Protein AF-A0A1Y2CVP3-F1 (afdb_monomer_lite)

pLDDT: mean 76.12, std 15.38, range [28.89, 95.25]

Foldseek 3Di:
DDDDPDPPPVPPPPDPDPVVPPDPDPVVVVVVVVVVVVVLVPPPPQQQDRDQDGDAQCRRQNAAPLQVCRVVLRVLLVVLLVQLCVPVPPPSVVSSVLSCVLNVVLSVVVRVVSVVSVVVPDDPDPVCVVVVVVVVVVVVVVCVVVVPPDCNPPDDSVVSVCVSPVPGDDD

Structure (mmCIF, N/CA/C/O backbone):
data_AF-A0A1Y2CVP3-F1
#
_entry.id   AF-A0A1Y2CVP3-F1
#
loop_
_atom_site.group_PDB
_atom_site.id
_atom_site.type_symbol
_atom_site.label_atom_id
_atom_site.label_alt_id
_atom_site.label_comp_id
_atom_site.label_asym_id
_atom_site.label_entity_id
_atom_site.label_seq_id
_atom_site.pdbx_PDB_ins_code
_atom_site.Cartn_x
_atom_site.Cartn_y
_atom_site.Cartn_z
_atom_site.occupancy
_atom_site.B_iso_or_equiv
_atom_site.auth_seq_id
_atom_site.auth_comp_id
_atom_site.auth_asym_id
_atom_site.auth_atom_id
_atom_site.pdbx_PDB_model_num
ATOM 1 N N . MET A 1 1 ? -21.073 -23.101 -12.656 1.00 32.59 1 MET A N 1
ATOM 2 C CA . MET A 1 1 ? -19.676 -23.197 -12.188 1.00 32.59 1 MET A CA 1
ATOM 3 C C . MET A 1 1 ? -18.828 -23.549 -13.401 1.00 32.59 1 MET A C 1
ATOM 5 O O . MET A 1 1 ? -18.802 -24.706 -13.790 1.00 32.59 1 MET A O 1
ATOM 9 N N . ALA A 1 2 ? -18.289 -22.549 -14.100 1.00 28.89 2 ALA A N 1
ATOM 10 C CA . ALA A 1 2 ? -17.490 -22.774 -15.304 1.00 28.89 2 ALA A CA 1
ATOM 11 C C . ALA A 1 2 ? -16.011 -22.723 -14.915 1.00 28.89 2 ALA A C 1
ATOM 13 O O . ALA A 1 2 ? -15.491 -21.662 -14.579 1.00 28.89 2 ALA A O 1
ATOM 14 N N . PHE A 1 3 ? -15.366 -23.885 -14.899 1.00 29.81 3 PHE A N 1
ATOM 15 C CA . PHE A 1 3 ? -13.917 -23.993 -14.806 1.00 29.81 3 PHE A CA 1
ATOM 16 C C . PHE A 1 3 ? -13.338 -23.718 -16.195 1.00 29.81 3 PHE A C 1
ATOM 18 O O . PHE A 1 3 ? -13.588 -24.478 -17.128 1.00 29.81 3 PHE A O 1
ATOM 25 N N . PHE A 1 4 ? -12.575 -22.637 -16.342 1.00 33.09 4 PHE A N 1
ATOM 26 C CA . PHE A 1 4 ? -11.713 -22.455 -17.505 1.00 33.09 4 PHE A CA 1
ATOM 27 C C . PHE A 1 4 ? -10.467 -23.317 -17.304 1.00 33.09 4 PHE A C 1
ATOM 29 O O . PHE A 1 4 ? -9.571 -22.967 -16.539 1.00 33.09 4 PHE A O 1
ATOM 36 N N . VAL A 1 5 ? -10.423 -24.465 -17.975 1.00 35.94 5 VAL A N 1
ATOM 37 C CA . VAL A 1 5 ? -9.174 -25.195 -18.192 1.00 35.94 5 VAL A CA 1
ATOM 38 C C . VAL A 1 5 ? -8.478 -24.490 -19.349 1.00 35.94 5 VAL A C 1
ATOM 40 O O . VAL A 1 5 ? -8.887 -24.628 -20.499 1.00 35.94 5 VAL A O 1
ATOM 43 N N . ALA A 1 6 ? -7.473 -23.672 -19.040 1.00 44.00 6 ALA A N 1
ATOM 44 C CA . ALA A 1 6 ? -6.562 -23.175 -20.058 1.00 44.00 6 ALA A CA 1
ATOM 45 C C . ALA A 1 6 ? -5.767 -24.374 -20.589 1.00 44.00 6 ALA A C 1
ATOM 47 O O . ALA A 1 6 ? -5.010 -25.002 -19.849 1.00 44.00 6 ALA A O 1
ATOM 48 N N . ASP A 1 7 ? -5.991 -24.714 -21.855 1.00 37.84 7 ASP A N 1
ATOM 49 C CA . ASP A 1 7 ? -5.206 -25.699 -22.588 1.00 37.84 7 ASP A CA 1
ATOM 50 C C . ASP A 1 7 ? -3.765 -25.173 -22.708 1.00 37.84 7 ASP A C 1
ATOM 52 O O . ASP A 1 7 ? -3.455 -24.307 -23.529 1.00 37.84 7 ASP A O 1
ATOM 56 N N . LEU A 1 8 ? -2.890 -25.622 -21.805 1.00 50.16 8 LEU A N 1
ATOM 57 C CA . LEU A 1 8 ? -1.468 -25.286 -21.792 1.00 50.16 8 LEU A CA 1
ATOM 58 C C . LEU A 1 8 ? -0.749 -26.121 -22.855 1.00 50.16 8 LEU A C 1
ATOM 60 O O . LEU A 1 8 ? 0.038 -27.011 -22.537 1.00 50.16 8 LEU A O 1
ATOM 64 N N . ASN A 1 9 ? -1.016 -25.836 -24.128 1.00 41.53 9 ASN A N 1
ATOM 65 C CA . ASN A 1 9 ? -0.217 -26.351 -25.230 1.00 41.53 9 ASN A CA 1
ATOM 66 C C . ASN A 1 9 ? 1.031 -25.459 -25.409 1.00 41.53 9 ASN A C 1
ATOM 68 O O . ASN A 1 9 ? 0.907 -24.330 -25.891 1.00 41.53 9 ASN A O 1
ATOM 72 N N . PRO A 1 10 ? 2.244 -25.929 -25.058 1.00 51.84 10 PRO A N 1
ATOM 73 C CA . PRO A 1 10 ? 3.459 -25.110 -25.066 1.00 51.84 10 PRO A CA 1
ATOM 74 C C . PRO A 1 10 ? 3.944 -24.721 -26.476 1.00 51.84 10 PRO A C 1
ATOM 76 O O . PRO A 1 10 ? 4.911 -23.971 -26.596 1.00 51.84 10 PRO A O 1
ATOM 79 N N . ALA A 1 11 ? 3.309 -25.227 -27.542 1.00 49.12 11 ALA A N 1
ATOM 80 C CA . ALA A 1 11 ? 3.697 -24.961 -28.928 1.00 49.12 11 ALA A CA 1
ATOM 81 C C . ALA A 1 11 ? 2.974 -23.766 -29.575 1.00 49.12 11 ALA A C 1
ATOM 83 O O . ALA A 1 11 ? 3.428 -23.280 -30.612 1.00 49.12 11 ALA A O 1
ATOM 84 N N . LYS A 1 12 ? 1.888 -23.253 -28.980 1.00 47.94 12 LYS A N 1
ATOM 85 C CA . LYS A 1 12 ? 1.326 -21.969 -29.409 1.00 47.94 12 LYS A CA 1
ATOM 86 C C . LYS A 1 12 ? 2.138 -20.845 -28.771 1.00 47.94 12 LYS A C 1
ATOM 88 O O . LYS A 1 12 ? 1.872 -20.423 -27.649 1.00 47.94 12 LYS A O 1
ATOM 93 N N . LEU A 1 13 ? 3.149 -20.361 -29.495 1.00 51.38 13 LEU A N 1
ATOM 94 C CA . LEU A 1 13 ? 3.608 -18.981 -29.325 1.00 51.38 13 LEU A CA 1
ATOM 95 C C . LEU A 1 13 ? 2.348 -18.115 -29.325 1.00 51.38 13 LEU A C 1
ATOM 97 O O . LEU A 1 13 ? 1.578 -18.256 -30.269 1.00 51.38 13 LEU A O 1
ATOM 101 N N . PHE A 1 14 ? 2.125 -17.326 -28.266 1.00 56.38 14 PHE A N 1
ATOM 102 C CA . PHE A 1 14 ? 0.997 -16.397 -28.140 1.00 56.38 14 PHE A CA 1
ATOM 103 C C . PHE A 1 14 ? 0.613 -15.874 -29.525 1.00 56.38 14 PHE A C 1
ATOM 105 O O . PHE A 1 14 ? 1.427 -15.188 -30.151 1.00 56.38 14 PHE A O 1
ATOM 112 N N . ASP A 1 15 ? -0.548 -16.312 -30.031 1.00 54.66 15 ASP A N 1
ATOM 113 C CA . ASP A 1 15 ? -1.033 -15.937 -31.355 1.00 54.66 15 ASP A CA 1
ATOM 114 C C . ASP A 1 15 ? -0.898 -14.404 -31.433 1.00 54.66 15 ASP A C 1
ATOM 116 O O . ASP A 1 15 ? -1.315 -13.697 -30.521 1.00 54.66 15 ASP A O 1
ATOM 120 N N . ALA A 1 16 ? -0.213 -13.875 -32.453 1.00 55.91 16 ALA A N 1
ATOM 121 C CA . ALA A 1 16 ? 0.158 -12.453 -32.537 1.00 55.91 16 ALA A CA 1
ATOM 122 C C . ALA A 1 16 ? -1.050 -11.496 -32.683 1.00 55.91 16 ALA A C 1
ATOM 124 O O . ALA A 1 16 ? -0.877 -10.316 -32.987 1.00 55.91 16 ALA A O 1
ATOM 125 N N . GLY A 1 17 ? -2.267 -12.016 -32.519 1.00 62.81 17 GLY A N 1
ATOM 126 C CA . GLY A 1 17 ? -3.498 -11.256 -32.430 1.00 62.81 17 GLY A CA 1
ATOM 127 C C . GLY A 1 17 ? -3.693 -10.680 -31.029 1.00 62.81 17 GLY A C 1
ATOM 128 O O . GLY A 1 17 ? -3.322 -11.267 -30.018 1.00 62.81 17 GLY A O 1
ATOM 129 N N . ASP A 1 18 ? -4.308 -9.504 -30.970 1.00 59.84 18 ASP A N 1
ATOM 130 C CA . ASP A 1 18 ? -4.765 -8.896 -29.718 1.00 59.84 18 ASP A CA 1
ATOM 131 C C . ASP A 1 18 ? -6.166 -9.410 -29.307 1.00 59.84 18 ASP A C 1
ATOM 133 O O . ASP A 1 18 ? -6.849 -8.777 -28.508 1.00 59.84 18 ASP A O 1
ATOM 137 N N . ASP A 1 19 ? -6.612 -10.552 -29.839 1.00 69.31 19 ASP A N 1
ATOM 138 C CA . ASP A 1 19 ? -7.935 -11.151 -29.596 1.00 69.31 19 ASP A CA 1
ATOM 139 C C . ASP A 1 19 ? -8.123 -11.649 -28.155 1.00 69.31 19 ASP A C 1
ATOM 141 O O . ASP A 1 19 ? -9.245 -11.712 -27.655 1.00 69.31 19 ASP A O 1
ATOM 145 N N . TRP A 1 20 ? -7.024 -11.930 -27.452 1.00 70.06 20 TRP A N 1
ATOM 146 C CA . TRP A 1 20 ? -7.031 -12.209 -26.015 1.00 70.06 20 TRP A CA 1
ATOM 147 C C . TRP A 1 20 ? -7.357 -10.974 -25.163 1.00 70.06 20 TRP A C 1
ATOM 149 O O . TRP A 1 20 ? -7.695 -11.120 -23.984 1.00 70.06 20 TRP A O 1
ATOM 159 N N . ARG A 1 21 ? -7.227 -9.753 -25.707 1.00 65.56 21 ARG A N 1
ATOM 160 C CA . ARG A 1 21 ? -7.487 -8.538 -24.937 1.00 65.56 21 ARG A CA 1
ATOM 161 C C . ARG A 1 21 ? -8.994 -8.318 -24.849 1.00 65.56 21 ARG A C 1
ATOM 163 O O . ARG A 1 21 ? -9.631 -8.083 -25.872 1.00 65.56 21 ARG A O 1
ATOM 170 N N . PRO A 1 22 ? -9.574 -8.267 -23.639 1.00 68.75 22 PRO A N 1
ATOM 171 C CA . PRO A 1 22 ? -10.992 -7.945 -23.485 1.00 68.75 22 PRO A CA 1
ATOM 172 C C . PRO A 1 22 ? -11.334 -6.523 -23.971 1.00 68.75 22 PRO A C 1
ATOM 174 O O . PRO A 1 22 ? -12.501 -6.227 -24.209 1.00 68.75 22 PRO A O 1
ATOM 177 N N . TYR A 1 23 ? -10.328 -5.653 -24.141 1.00 71.94 23 TYR A N 1
ATOM 178 C CA . TYR A 1 23 ? -10.474 -4.283 -24.628 1.00 71.94 23 TYR A CA 1
ATOM 179 C C . TYR A 1 23 ? -9.430 -3.965 -25.702 1.00 71.94 23 TYR A C 1
ATOM 181 O O . TYR A 1 23 ? -8.239 -4.222 -25.520 1.00 71.94 23 TYR A O 1
ATOM 189 N N . THR A 1 24 ? -9.871 -3.338 -26.793 1.00 73.06 24 THR A N 1
ATOM 190 C CA . THR A 1 24 ? -9.016 -2.959 -27.931 1.00 73.06 24 THR A CA 1
ATOM 191 C C . THR A 1 24 ? -8.101 -1.769 -27.635 1.00 73.06 24 THR A C 1
ATOM 193 O O . THR A 1 24 ? -7.034 -1.654 -28.226 1.00 73.06 24 THR A O 1
ATOM 196 N N . ASP A 1 25 ? -8.498 -0.886 -26.714 1.00 77.88 25 ASP A N 1
ATOM 197 C CA . ASP A 1 25 ? -7.754 0.320 -26.333 1.00 77.88 25 ASP A CA 1
ATOM 198 C C . ASP A 1 25 ? -7.625 0.399 -24.804 1.00 77.88 25 ASP A C 1
ATOM 200 O O . ASP A 1 25 ? -8.390 1.068 -24.105 1.00 77.88 25 ASP A O 1
ATOM 204 N N . LEU A 1 26 ? -6.659 -0.356 -24.275 1.00 75.19 26 LEU A N 1
ATOM 205 C CA . LEU A 1 26 ? -6.397 -0.448 -22.837 1.00 75.19 26 LEU A CA 1
ATOM 206 C C . LEU A 1 26 ? -6.127 0.920 -22.179 1.00 75.19 26 LEU A C 1
ATOM 208 O O . LEU A 1 26 ? -6.667 1.155 -21.095 1.00 75.19 26 LEU A O 1
ATOM 212 N N . PRO A 1 27 ? -5.319 1.825 -22.780 1.00 77.00 27 PRO A N 1
ATOM 213 C CA . PRO A 1 27 ? -5.101 3.163 -22.233 1.00 77.00 27 PRO A CA 1
ATOM 214 C C . PRO A 1 27 ? -6.395 3.957 -22.064 1.00 77.00 27 PRO A C 1
ATOM 216 O O . PRO A 1 27 ? -6.615 4.544 -21.004 1.00 77.00 27 PRO A O 1
ATOM 219 N N . LYS A 1 28 ? -7.274 3.940 -23.070 1.00 76.31 28 LYS A N 1
ATOM 220 C CA . LYS A 1 28 ? -8.553 4.653 -23.015 1.00 76.31 28 LYS A CA 1
ATOM 221 C C . LYS A 1 28 ? -9.477 4.107 -21.931 1.00 76.31 28 LYS A C 1
ATOM 223 O O . LYS A 1 28 ? -10.057 4.888 -21.181 1.00 76.31 28 LYS A O 1
ATOM 228 N N . GLU A 1 29 ? -9.616 2.788 -21.824 1.00 78.12 29 GLU A N 1
ATOM 229 C CA . GLU A 1 29 ? -10.479 2.190 -20.795 1.00 78.12 29 GLU A CA 1
ATOM 230 C C . GLU A 1 29 ? -9.914 2.401 -19.382 1.00 78.12 29 GLU A C 1
ATOM 232 O O . GLU A 1 29 ? -10.656 2.688 -18.445 1.00 78.12 29 GLU A O 1
ATOM 237 N N . SER A 1 30 ? -8.587 2.371 -19.240 1.00 74.88 30 SER A N 1
ATOM 238 C CA . SER A 1 30 ? -7.907 2.674 -17.977 1.00 74.88 30 SER A CA 1
ATOM 239 C C . SER A 1 30 ? -8.096 4.138 -17.561 1.00 74.88 30 SER A C 1
ATOM 241 O O . SER A 1 30 ? -8.283 4.418 -16.379 1.00 74.88 30 SER A O 1
ATOM 243 N N . ALA A 1 31 ? -8.113 5.073 -18.519 1.00 75.00 31 ALA A N 1
ATOM 244 C CA . ALA A 1 31 ? -8.406 6.482 -18.260 1.00 75.00 31 ALA A CA 1
ATOM 245 C C . ALA A 1 31 ? -9.847 6.693 -17.767 1.00 75.00 31 ALA A C 1
ATOM 247 O O . ALA A 1 31 ? -10.050 7.396 -16.781 1.00 75.00 31 ALA A O 1
ATOM 248 N N . LYS A 1 32 ? -10.839 6.020 -18.369 1.00 79.75 32 LYS A N 1
ATOM 249 C CA . LYS A 1 32 ? -12.232 6.070 -17.884 1.00 79.75 32 LYS A CA 1
ATOM 250 C C . LYS A 1 32 ? -12.372 5.536 -16.461 1.00 79.75 32 LYS A C 1
ATOM 252 O O . LYS A 1 32 ? -13.109 6.104 -15.662 1.00 79.75 32 LYS A O 1
ATOM 257 N N . LEU A 1 33 ? -11.677 4.443 -16.136 1.00 75.75 33 LEU A N 1
ATOM 258 C CA . LEU A 1 33 ? -11.664 3.902 -14.776 1.00 75.75 33 LEU A CA 1
ATOM 259 C C . LEU A 1 33 ? -11.020 4.886 -13.796 1.00 75.75 33 LEU A C 1
ATOM 261 O O . LEU A 1 33 ? -11.551 5.085 -12.709 1.00 75.75 33 LEU A O 1
ATOM 265 N N . ALA A 1 34 ? -9.926 5.541 -14.187 1.00 72.06 34 ALA A N 1
ATOM 266 C CA . ALA A 1 34 ? -9.293 6.568 -13.366 1.00 72.06 34 ALA A CA 1
ATOM 267 C C . ALA A 1 34 ? -10.219 7.776 -13.131 1.00 72.06 34 ALA A C 1
ATOM 269 O O . ALA A 1 34 ? -10.301 8.259 -12.005 1.00 72.06 34 ALA A O 1
ATOM 270 N N . GLU A 1 35 ? -10.957 8.227 -14.149 1.00 76.31 35 GLU A N 1
ATOM 271 C CA . GLU A 1 35 ? -11.966 9.289 -14.016 1.00 76.31 35 GLU A CA 1
ATOM 272 C C . GLU A 1 35 ? -13.137 8.870 -13.117 1.00 76.31 35 GLU A C 1
ATOM 274 O O . GLU A 1 35 ? -13.581 9.652 -12.277 1.00 76.31 35 GLU A O 1
ATOM 279 N N . LEU A 1 36 ? -13.613 7.628 -13.242 1.00 80.69 36 LEU A N 1
ATOM 280 C CA . LEU A 1 36 ? -14.652 7.080 -12.370 1.00 80.69 36 LEU A CA 1
ATOM 281 C C . LEU A 1 36 ? -14.183 7.037 -10.912 1.00 80.69 36 LEU A C 1
ATOM 283 O O . LEU A 1 36 ? -14.915 7.472 -10.027 1.00 80.69 36 LEU A O 1
ATOM 287 N N . VAL A 1 37 ? -12.966 6.558 -10.659 1.00 72.75 37 VAL A N 1
ATOM 288 C CA . VAL A 1 37 ? -12.380 6.543 -9.312 1.00 72.75 37 VAL A CA 1
ATOM 289 C C . VAL A 1 37 ? -12.220 7.974 -8.790 1.00 72.75 37 VAL A C 1
ATOM 291 O O . VAL A 1 37 ? -12.652 8.261 -7.679 1.00 72.75 37 VAL A O 1
ATOM 294 N N . ALA A 1 38 ? -11.737 8.908 -9.616 1.00 72.00 38 ALA A N 1
ATOM 295 C CA . ALA A 1 38 ? -11.652 10.325 -9.257 1.00 72.00 38 ALA A CA 1
ATOM 296 C C . ALA A 1 38 ? -13.024 10.941 -8.926 1.00 72.00 38 ALA A C 1
ATOM 298 O O . ALA A 1 38 ? -13.126 11.777 -8.026 1.00 72.00 38 ALA A O 1
ATOM 299 N N . SER A 1 39 ? -14.097 10.501 -9.595 1.00 76.81 39 SER A N 1
ATOM 300 C CA . SER A 1 39 ? -15.469 10.943 -9.304 1.00 76.81 39 SER A CA 1
ATOM 301 C C . SER A 1 39 ? -15.954 10.539 -7.908 1.00 76.81 39 SER A C 1
ATOM 303 O O . SER A 1 39 ? -16.858 11.173 -7.365 1.00 76.81 39 SER A O 1
ATOM 305 N N . TRP A 1 40 ? -15.317 9.546 -7.281 1.00 72.12 40 TRP A N 1
ATOM 306 C CA . TRP A 1 40 ? -15.545 9.195 -5.880 1.00 72.12 40 TRP A CA 1
ATOM 307 C C . TRP A 1 40 ? -14.846 10.177 -4.927 1.00 72.12 40 TRP A C 1
ATOM 309 O O . TRP A 1 40 ? -14.688 9.896 -3.753 1.00 72.12 40 TRP A O 1
ATOM 319 N N . GLY A 1 41 ? -14.374 11.338 -5.381 1.00 66.00 41 GLY A N 1
ATOM 320 C CA . GLY A 1 41 ? -13.729 12.312 -4.498 1.00 66.00 41 GLY A CA 1
ATOM 321 C C . GLY A 1 41 ? -12.379 11.843 -3.947 1.00 66.00 41 GLY A C 1
ATOM 322 O O . GLY A 1 41 ? -11.851 12.459 -3.019 1.00 66.00 41 GLY A O 1
ATOM 323 N N . THR A 1 42 ? -11.786 10.791 -4.525 1.00 60.91 42 THR A N 1
ATOM 324 C CA . THR A 1 42 ? -10.361 10.520 -4.353 1.00 60.91 42 THR A CA 1
ATOM 325 C C . THR A 1 42 ? -9.626 11.656 -5.061 1.00 60.91 42 THR A C 1
ATOM 327 O O . THR A 1 42 ? -9.512 11.669 -6.288 1.00 60.91 42 THR A O 1
ATOM 330 N N . ASN A 1 43 ? -9.190 12.674 -4.316 1.00 53.16 43 ASN A N 1
ATOM 331 C CA . ASN A 1 43 ? -8.370 13.733 -4.898 1.00 53.16 43 ASN A CA 1
ATOM 332 C C . ASN A 1 43 ? -7.138 13.107 -5.570 1.00 53.16 43 ASN A C 1
ATOM 334 O O . ASN A 1 43 ? -6.659 12.052 -5.148 1.00 53.16 43 ASN A O 1
ATOM 338 N N . ALA A 1 44 ? -6.588 13.795 -6.575 1.00 51.38 44 ALA A N 1
ATOM 339 C CA . ALA A 1 44 ? -5.370 13.397 -7.291 1.00 51.38 44 ALA A CA 1
ATOM 340 C C . ALA A 1 44 ? -4.149 13.127 -6.370 1.00 51.38 44 ALA A C 1
ATOM 342 O O . ALA A 1 44 ? -3.143 12.586 -6.823 1.00 51.38 44 ALA A O 1
ATOM 343 N N . ASP A 1 45 ? -4.272 13.444 -5.077 1.00 52.88 45 ASP A N 1
ATOM 344 C CA . ASP A 1 45 ? -3.349 13.157 -3.979 1.00 52.88 45 ASP A CA 1
ATOM 345 C C . ASP A 1 45 ? -3.487 11.754 -3.336 1.00 52.88 45 ASP A C 1
ATOM 347 O O . ASP A 1 45 ? -3.068 11.552 -2.199 1.00 52.88 45 ASP A O 1
ATOM 351 N N . TYR A 1 46 ? -3.943 10.735 -4.074 1.00 59.22 46 TYR A N 1
ATOM 352 C CA . TYR A 1 46 ? -3.746 9.310 -3.720 1.00 59.22 46 TYR A CA 1
ATOM 353 C C . TYR A 1 46 ? -4.536 8.774 -2.511 1.00 59.22 46 TYR A C 1
ATOM 355 O O . TYR A 1 46 ? -4.121 7.774 -1.920 1.00 59.22 46 TYR A O 1
ATOM 363 N N . SER A 1 47 ? -5.663 9.387 -2.136 1.00 64.88 47 SER A N 1
ATOM 364 C CA . SER A 1 47 ? -6.534 8.783 -1.116 1.00 64.88 47 SER A CA 1
ATOM 365 C C . SER A 1 47 ? -7.135 7.483 -1.656 1.00 64.88 47 SER A C 1
ATOM 367 O O . SER A 1 47 ? -7.766 7.495 -2.713 1.00 64.88 47 SER A O 1
ATOM 369 N N . ARG A 1 48 ? -6.926 6.358 -0.956 1.00 72.75 48 ARG A N 1
ATOM 370 C CA . ARG A 1 48 ? -7.423 5.032 -1.382 1.00 72.75 48 ARG A CA 1
ATOM 371 C C . ARG A 1 48 ? -8.795 4.717 -0.810 1.00 72.75 48 ARG A C 1
ATOM 373 O O . ARG A 1 48 ? -9.308 3.627 -1.046 1.00 72.75 48 ARG A O 1
ATOM 380 N N . GLN A 1 49 ? -9.367 5.640 -0.046 1.00 74.06 49 GLN A N 1
ATOM 381 C CA . GLN A 1 49 ? -10.598 5.446 0.701 1.00 74.06 49 GLN A CA 1
ATOM 382 C C . GLN A 1 49 ? -11.735 6.314 0.156 1.00 74.06 49 GLN 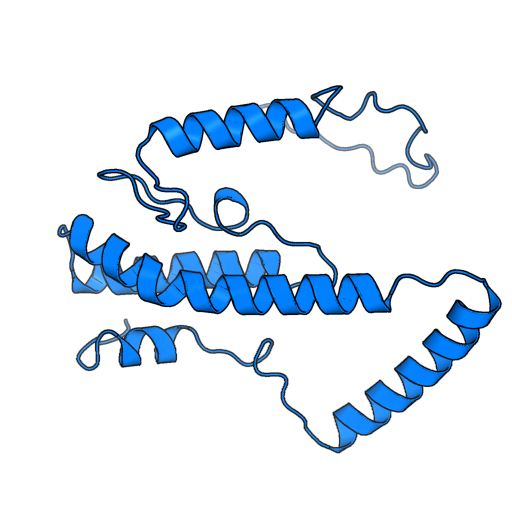A C 1
ATOM 384 O O . GLN A 1 49 ? -11.554 7.485 -0.170 1.00 74.06 49 GLN A O 1
ATOM 389 N N . PHE A 1 50 ? -12.938 5.750 0.134 1.00 76.56 50 PHE A N 1
ATOM 390 C CA . PHE A 1 50 ? -14.174 6.475 -0.119 1.00 76.56 50 PHE A CA 1
ATOM 391 C C . PHE A 1 50 ? -15.280 5.975 0.806 1.00 76.56 50 PHE A C 1
ATOM 393 O O . PHE A 1 50 ? -15.836 4.890 0.623 1.00 76.56 50 PHE A O 1
ATOM 400 N N . GLY A 1 51 ? -15.604 6.769 1.827 1.00 80.19 51 GLY A N 1
ATOM 401 C CA . GLY A 1 51 ? -16.592 6.392 2.834 1.00 80.19 51 GLY A CA 1
ATOM 402 C C . GLY A 1 51 ? -16.199 5.097 3.548 1.00 80.19 51 GLY A C 1
ATOM 403 O O . GLY A 1 51 ? -15.319 5.107 4.402 1.00 80.19 51 GLY A O 1
ATOM 404 N N . ARG A 1 52 ? -16.866 3.989 3.199 1.00 83.62 52 ARG A N 1
ATOM 405 C CA . ARG A 1 52 ? -16.613 2.644 3.751 1.00 83.62 52 ARG A CA 1
ATOM 406 C C . ARG A 1 52 ? -15.876 1.702 2.787 1.00 83.62 52 ARG A C 1
ATOM 408 O O . ARG A 1 52 ? -15.841 0.498 3.016 1.00 83.62 52 ARG A O 1
ATOM 415 N N . VAL A 1 53 ? -15.328 2.233 1.700 1.00 85.19 53 VAL A N 1
ATOM 416 C CA . VAL A 1 53 ? -14.610 1.474 0.669 1.00 85.19 53 VAL A CA 1
ATOM 417 C C . VAL A 1 53 ? -13.135 1.854 0.709 1.00 85.19 53 VAL A C 1
ATOM 419 O O . VAL A 1 53 ? -12.824 3.035 0.836 1.00 85.19 53 VAL A O 1
ATOM 422 N N . VAL A 1 54 ? -12.238 0.876 0.572 1.00 88.12 54 VAL A N 1
ATOM 423 C CA . VAL A 1 54 ? -10.790 1.095 0.449 1.00 88.12 54 VAL A CA 1
ATOM 424 C C . VAL A 1 54 ? -10.214 0.252 -0.691 1.00 88.12 54 VAL A C 1
ATOM 426 O O . VAL A 1 54 ? -10.632 -0.889 -0.893 1.00 88.12 54 VAL A O 1
ATOM 429 N N . LEU A 1 55 ? -9.276 0.813 -1.455 1.00 89.38 55 LEU A N 1
ATOM 430 C CA . LEU A 1 55 ? -8.562 0.115 -2.526 1.00 89.38 55 LEU A CA 1
ATOM 431 C C . LEU A 1 55 ? -7.305 -0.571 -1.976 1.00 89.38 55 LEU A C 1
ATOM 433 O O . LEU A 1 55 ? -6.505 0.055 -1.280 1.00 89.38 55 LEU A O 1
ATOM 437 N N . VAL A 1 56 ? -7.088 -1.828 -2.371 1.00 91.56 56 VAL A N 1
ATOM 438 C CA . VAL A 1 56 ? -5.934 -2.652 -1.958 1.00 91.56 56 VAL A CA 1
ATOM 439 C C . 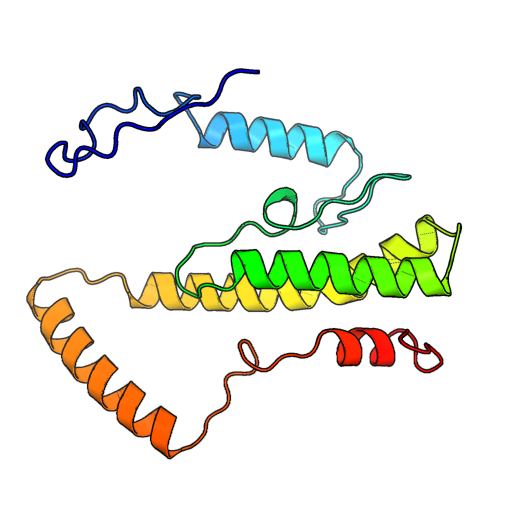VAL A 1 56 ? -5.313 -3.412 -3.134 1.00 91.56 56 VAL A C 1
ATOM 441 O O . VAL A 1 56 ? -5.950 -3.605 -4.175 1.00 91.56 56 VAL A O 1
ATOM 444 N N . GLY A 1 57 ? -4.072 -3.876 -2.977 1.00 89.94 57 GLY A N 1
ATOM 445 C CA . GLY A 1 57 ? -3.388 -4.664 -4.005 1.00 89.94 57 GLY A CA 1
ATOM 446 C C . GLY A 1 57 ? -3.209 -3.900 -5.322 1.00 89.94 57 GLY A C 1
ATOM 447 O O . GLY A 1 57 ? -3.098 -2.673 -5.339 1.00 89.94 57 GLY A O 1
ATOM 448 N N . ASP A 1 58 ? -3.245 -4.618 -6.446 1.00 87.44 58 ASP A N 1
ATOM 449 C CA . ASP A 1 58 ? -3.044 -4.029 -7.778 1.00 87.44 58 ASP A CA 1
ATOM 450 C C . ASP A 1 58 ? -4.049 -2.917 -8.116 1.00 87.44 58 ASP A C 1
ATOM 452 O O . ASP A 1 58 ? -3.690 -1.967 -8.811 1.00 87.44 58 ASP A O 1
ATOM 456 N N . SER A 1 59 ? -5.272 -2.974 -7.568 1.00 83.88 59 SER A N 1
ATOM 457 C CA . SER A 1 59 ? -6.269 -1.904 -7.738 1.00 83.88 59 SER A CA 1
ATOM 458 C C . SER A 1 59 ? -5.814 -0.559 -7.165 1.00 83.88 59 SER A C 1
ATOM 460 O O . SER A 1 59 ? -6.285 0.493 -7.585 1.00 83.88 59 SER A O 1
ATOM 462 N N . ALA A 1 60 ? -4.876 -0.596 -6.221 1.00 82.81 60 ALA A N 1
ATOM 463 C CA . ALA A 1 60 ? -4.414 0.558 -5.476 1.00 82.81 60 ALA A CA 1
ATOM 464 C C . ALA A 1 60 ? -2.939 0.890 -5.753 1.00 82.81 60 ALA A C 1
ATOM 466 O O . ALA A 1 60 ? -2.513 2.033 -5.591 1.00 82.81 60 ALA A O 1
ATOM 467 N N . HIS A 1 61 ? -2.114 -0.096 -6.114 1.00 84.75 61 HIS A N 1
ATOM 468 C CA . HIS A 1 61 ? -0.671 0.085 -6.321 1.00 84.75 61 HIS A CA 1
ATOM 469 C C . HIS A 1 61 ? -0.071 -0.800 -7.421 1.00 84.75 61 HIS A C 1
ATOM 471 O O . HIS A 1 61 ? 1.123 -1.104 -7.378 1.00 84.75 61 HIS A O 1
ATOM 477 N N . GLY A 1 62 ? -0.863 -1.129 -8.448 1.00 83.94 62 GLY A N 1
ATOM 478 C CA . GLY A 1 62 ? -0.410 -1.876 -9.622 1.00 83.94 62 GLY A CA 1
ATOM 479 C C . GLY A 1 62 ? 0.965 -1.418 -10.119 1.00 83.94 62 GLY A C 1
ATOM 480 O O . GLY A 1 62 ? 1.219 -0.232 -10.361 1.00 83.94 62 GLY A O 1
ATOM 481 N N . THR A 1 63 ? 1.891 -2.369 -10.222 1.00 81.88 63 THR A N 1
ATOM 482 C CA . THR A 1 63 ? 3.306 -2.098 -10.489 1.00 81.88 63 THR A CA 1
ATOM 483 C C . THR A 1 63 ? 3.854 -2.991 -11.593 1.00 81.88 63 THR A C 1
ATOM 485 O O . THR A 1 63 ? 3.279 -4.011 -11.959 1.00 81.88 63 THR A O 1
ATOM 488 N N . VAL A 1 64 ? 5.002 -2.604 -12.143 1.00 80.75 64 VAL A N 1
ATOM 489 C CA . VAL A 1 64 ? 5.680 -3.398 -13.166 1.00 80.75 64 VAL A CA 1
ATOM 490 C C . VAL A 1 64 ? 6.354 -4.626 -12.526 1.00 80.75 64 VAL A C 1
ATOM 492 O O . VAL A 1 64 ? 6.967 -4.499 -11.463 1.00 80.75 64 VAL A O 1
ATOM 495 N N . PRO A 1 65 ? 6.324 -5.814 -13.158 1.00 79.94 65 PRO A N 1
ATOM 496 C CA . PRO A 1 65 ? 6.724 -7.075 -12.521 1.00 79.94 65 PRO A CA 1
ATOM 497 C C . PRO A 1 65 ? 8.249 -7.283 -12.429 1.00 79.94 65 PRO A C 1
ATOM 499 O O . PRO A 1 65 ? 8.720 -8.401 -12.266 1.00 79.94 65 PRO A O 1
ATOM 502 N N . PHE A 1 66 ? 9.053 -6.221 -12.518 1.00 73.38 66 PHE A N 1
ATOM 503 C CA . PHE A 1 66 ? 10.521 -6.313 -12.551 1.00 73.38 66 PHE A CA 1
ATOM 504 C C . PHE A 1 66 ? 11.173 -6.493 -11.178 1.00 73.38 66 PHE A C 1
ATOM 506 O O . PHE A 1 66 ? 12.387 -6.656 -11.097 1.00 73.38 66 PHE A O 1
ATOM 513 N N . TYR A 1 67 ? 10.386 -6.432 -10.105 1.00 72.75 67 TYR A N 1
ATOM 514 C CA . TYR A 1 67 ? 10.878 -6.563 -8.733 1.00 72.75 67 TYR A CA 1
ATOM 515 C C . TYR A 1 67 ? 10.097 -7.611 -7.919 1.00 72.75 67 TYR A C 1
ATOM 517 O O . TYR A 1 67 ? 10.389 -7.816 -6.753 1.00 72.75 67 TYR A O 1
ATOM 525 N N . GLY A 1 68 ? 9.097 -8.279 -8.512 1.00 78.56 68 GLY A N 1
ATOM 526 C CA . GLY A 1 68 ? 8.372 -9.396 -7.883 1.00 78.56 68 GLY A CA 1
ATOM 527 C C . GLY A 1 68 ? 7.518 -9.061 -6.649 1.00 78.56 68 GLY A C 1
ATOM 528 O O . GLY A 1 68 ? 6.957 -9.967 -6.050 1.00 78.56 68 GLY A O 1
ATOM 529 N N . GLN A 1 69 ? 7.382 -7.788 -6.271 1.00 83.31 69 GLN A N 1
ATOM 530 C CA . GLN A 1 69 ? 6.751 -7.390 -5.003 1.00 83.31 69 GLN A CA 1
ATOM 531 C C . GLN A 1 69 ? 5.236 -7.135 -5.077 1.00 83.31 69 GLN A C 1
ATOM 533 O O . GLN A 1 69 ? 4.641 -6.831 -4.053 1.00 83.31 69 GLN A O 1
ATOM 538 N N . GLY A 1 70 ? 4.583 -7.250 -6.239 1.00 85.62 70 GLY A N 1
ATOM 539 C CA . GLY A 1 70 ? 3.148 -6.928 -6.368 1.00 85.62 70 GLY A CA 1
ATOM 540 C C . GLY A 1 70 ? 2.258 -7.725 -5.402 1.00 85.62 70 GLY A C 1
ATOM 541 O O . GLY A 1 70 ? 1.508 -7.145 -4.619 1.00 85.62 70 GLY A O 1
ATOM 542 N N . LEU A 1 71 ? 2.422 -9.054 -5.380 1.00 88.94 71 LEU A N 1
ATOM 543 C CA . LEU A 1 71 ? 1.695 -9.934 -4.458 1.00 88.94 71 LEU A CA 1
ATOM 544 C C . LEU A 1 71 ? 2.049 -9.652 -2.993 1.00 88.94 71 LEU A C 1
ATOM 546 O O . LEU A 1 71 ? 1.157 -9.550 -2.158 1.00 88.94 71 LEU A O 1
ATOM 550 N N . ASN A 1 72 ? 3.337 -9.493 -2.684 1.00 90.19 72 ASN A N 1
ATOM 551 C CA . ASN A 1 72 ? 3.789 -9.231 -1.317 1.00 90.19 72 ASN A CA 1
ATOM 552 C C . ASN A 1 72 ? 3.172 -7.939 -0.766 1.00 90.19 72 ASN A C 1
ATOM 554 O O . ASN A 1 72 ? 2.682 -7.925 0.356 1.00 90.19 72 ASN A O 1
ATOM 558 N N . GLN A 1 73 ? 3.098 -6.881 -1.581 1.00 91.50 73 GLN A N 1
ATOM 559 C CA . GLN A 1 73 ? 2.447 -5.630 -1.191 1.00 91.50 73 GLN A CA 1
ATOM 560 C C . GLN A 1 73 ? 0.948 -5.806 -0.916 1.00 91.50 73 GLN A C 1
ATOM 562 O O . GLN A 1 73 ? 0.435 -5.172 0.002 1.00 91.50 73 GLN A O 1
ATOM 567 N N . ALA A 1 74 ? 0.258 -6.675 -1.662 1.00 92.19 74 ALA A N 1
ATOM 568 C CA . ALA A 1 74 ? -1.145 -7.000 -1.408 1.00 92.19 74 ALA A CA 1
ATOM 569 C C . ALA A 1 74 ? -1.337 -7.819 -0.115 1.00 92.19 74 ALA A C 1
ATOM 571 O O . ALA A 1 74 ? -2.304 -7.603 0.611 1.00 92.19 74 ALA A O 1
ATOM 572 N N . ILE A 1 75 ? -0.411 -8.731 0.201 1.00 94.06 75 ILE A N 1
ATOM 573 C CA . ILE A 1 75 ? -0.426 -9.484 1.466 1.00 94.06 75 ILE A CA 1
ATOM 574 C C . ILE A 1 75 ? -0.179 -8.543 2.652 1.00 94.06 75 ILE A C 1
ATOM 576 O O . ILE A 1 75 ? -0.910 -8.595 3.639 1.00 94.06 75 ILE A O 1
ATOM 580 N N . GLU A 1 76 ? 0.802 -7.645 2.542 1.00 93.50 76 GLU A N 1
ATOM 581 C CA . GLU A 1 76 ? 1.065 -6.615 3.552 1.00 93.50 76 GLU A CA 1
ATOM 582 C C . GLU A 1 76 ? -0.152 -5.688 3.754 1.00 93.50 76 GLU A C 1
ATOM 584 O O . GLU A 1 76 ? -0.450 -5.315 4.886 1.00 93.50 76 GLU A O 1
ATOM 589 N N . ASP A 1 77 ? -0.892 -5.338 2.690 1.00 94.94 77 ASP A N 1
ATOM 590 C CA . ASP A 1 77 ? -2.129 -4.550 2.815 1.00 94.94 77 ASP A CA 1
ATOM 591 C C . ASP A 1 77 ? -3.175 -5.262 3.680 1.00 94.94 77 ASP A C 1
ATOM 593 O O . ASP A 1 77 ? -3.779 -4.639 4.554 1.00 94.94 77 ASP A O 1
ATOM 597 N N . ALA A 1 78 ? -3.378 -6.564 3.447 1.00 94.88 78 ALA A N 1
ATOM 598 C CA . ALA A 1 78 ? -4.317 -7.373 4.217 1.00 94.88 78 ALA A CA 1
ATOM 599 C C . ALA A 1 78 ? -3.889 -7.491 5.689 1.00 94.88 78 ALA A C 1
ATOM 601 O O . ALA A 1 78 ? -4.732 -7.369 6.577 1.00 94.88 78 ALA A O 1
ATOM 602 N N . GLY A 1 79 ? -2.588 -7.670 5.947 1.00 94.69 79 GLY A N 1
ATOM 603 C CA . GLY A 1 79 ? -2.025 -7.704 7.299 1.00 94.69 79 GLY A CA 1
ATOM 604 C C . GLY A 1 79 ? -2.242 -6.394 8.058 1.00 94.69 79 GLY A C 1
ATOM 605 O O . GLY A 1 79 ? -2.786 -6.407 9.160 1.00 94.69 79 GLY A O 1
ATOM 606 N N . VAL A 1 80 ? -1.908 -5.252 7.442 1.00 95.25 80 VAL A N 1
ATOM 607 C CA . VAL A 1 80 ? -2.121 -3.929 8.054 1.00 95.25 80 VAL A CA 1
ATOM 608 C C . VAL A 1 80 ? -3.601 -3.675 8.322 1.00 95.25 80 VAL A C 1
ATOM 610 O O . VAL A 1 80 ? -3.947 -3.249 9.419 1.00 95.25 80 VAL A O 1
ATOM 613 N N . LEU A 1 81 ? -4.492 -3.947 7.363 1.00 94.56 81 LEU A N 1
ATOM 614 C CA . LEU A 1 81 ? -5.929 -3.764 7.584 1.00 94.56 81 LEU A CA 1
ATOM 615 C C . LEU A 1 81 ? -6.446 -4.650 8.717 1.00 94.56 81 LEU A C 1
ATOM 617 O O . LEU A 1 81 ? -7.193 -4.159 9.557 1.00 94.56 81 LEU A O 1
ATOM 621 N N . SER A 1 82 ? -6.032 -5.918 8.770 1.00 94.81 82 SER A N 1
ATOM 622 C CA . SER A 1 82 ? -6.414 -6.839 9.846 1.00 94.81 82 SER A CA 1
ATOM 623 C C . SER A 1 82 ? -6.022 -6.297 11.222 1.00 94.81 82 SER A C 1
ATOM 625 O O . SER A 1 82 ? -6.852 -6.276 12.131 1.00 94.81 82 SER A O 1
ATOM 627 N N . ASP A 1 83 ? -4.787 -5.813 11.371 1.00 95.12 83 ASP A N 1
ATOM 628 C CA . ASP A 1 83 ? -4.298 -5.269 12.642 1.00 95.12 83 ASP A CA 1
ATOM 629 C C . ASP A 1 83 ? -5.032 -3.972 13.026 1.00 95.12 83 ASP A C 1
ATOM 631 O O . ASP A 1 83 ? -5.435 -3.797 14.177 1.00 95.12 83 ASP A O 1
ATOM 635 N N . LEU A 1 84 ? -5.281 -3.083 12.058 1.00 94.69 84 LEU A N 1
ATOM 636 C CA . LEU A 1 84 ? -6.000 -1.828 12.296 1.00 94.69 84 LEU A CA 1
ATOM 637 C C . LEU A 1 84 ? -7.473 -2.052 12.653 1.00 94.69 84 LEU A C 1
ATOM 639 O O . LEU A 1 84 ? -7.966 -1.409 13.578 1.00 94.69 84 LEU A O 1
ATOM 643 N N . PHE A 1 85 ? -8.168 -2.969 11.975 1.00 94.25 85 PHE A N 1
ATOM 644 C CA . PHE A 1 85 ? -9.539 -3.350 12.332 1.00 94.25 85 PHE A CA 1
ATOM 645 C C . PHE A 1 85 ? -9.599 -4.054 13.690 1.00 94.25 85 PHE A C 1
ATOM 647 O O . PHE A 1 85 ? -10.550 -3.857 14.440 1.00 94.25 85 PHE A O 1
ATOM 654 N N . GLY A 1 86 ? -8.570 -4.826 14.046 1.00 92.94 86 GLY A N 1
ATOM 655 C CA . GLY A 1 86 ? -8.453 -5.424 15.374 1.00 92.94 86 GLY A CA 1
ATOM 656 C C . GLY A 1 86 ? -8.270 -4.407 16.507 1.00 92.94 86 GLY A C 1
ATOM 657 O O . GLY A 1 86 ? -8.566 -4.748 17.651 1.00 92.94 86 GLY A O 1
ATOM 658 N N . TYR A 1 87 ? -7.788 -3.196 16.202 1.00 93.88 87 TYR A N 1
ATOM 659 C CA . TYR A 1 87 ? -7.510 -2.136 17.176 1.00 93.88 87 TYR A CA 1
ATOM 660 C C . TYR A 1 87 ? -8.596 -1.050 17.234 1.00 93.88 87 TYR A C 1
ATOM 662 O O . TYR A 1 87 ? -9.001 -0.646 18.320 1.00 93.88 87 TYR A O 1
ATOM 670 N N . PHE A 1 88 ? -9.059 -0.557 16.082 1.00 93.06 88 PHE A N 1
ATOM 671 C CA . PHE A 1 88 ? -10.061 0.514 15.988 1.00 93.06 88 PHE A CA 1
ATOM 672 C C . PHE A 1 88 ? -11.500 0.006 15.823 1.00 93.06 88 PHE A C 1
ATOM 674 O O . PHE A 1 88 ? -12.428 0.815 15.849 1.00 93.06 88 PHE A O 1
ATOM 681 N N . GLU A 1 89 ? -11.689 -1.305 15.646 1.00 89.94 89 GLU A N 1
ATOM 682 C CA . GLU A 1 89 ? -12.996 -1.954 15.504 1.00 89.94 89 GLU A CA 1
ATOM 683 C C . GLU A 1 89 ? -13.854 -1.304 14.397 1.00 89.94 89 GLU A C 1
ATOM 685 O O . GLU A 1 89 ? -13.504 -1.371 13.218 1.00 89.94 89 GLU A O 1
ATOM 690 N N . ASP A 1 90 ? -14.965 -0.660 14.769 1.00 90.38 90 ASP A N 1
ATOM 691 C CA . ASP A 1 90 ? -15.940 -0.048 13.861 1.00 90.38 90 ASP A CA 1
ATOM 692 C C . ASP A 1 90 ? -15.610 1.401 13.449 1.00 90.38 90 ASP A C 1
ATOM 694 O O . ASP A 1 90 ? -16.382 2.028 12.714 1.00 90.38 90 ASP A O 1
ATOM 698 N N . ASP A 1 91 ? -14.474 1.970 13.869 1.00 92.25 91 ASP A N 1
ATOM 699 C CA . ASP A 1 91 ? -14.031 3.279 13.369 1.00 92.25 91 ASP A CA 1
ATOM 700 C C . ASP A 1 91 ? -13.352 3.148 11.992 1.00 92.25 91 ASP A C 1
ATOM 702 O O . ASP A 1 91 ? -12.145 3.345 11.823 1.00 92.25 91 ASP A O 1
ATOM 706 N N . TYR A 1 92 ? -14.158 2.826 10.972 1.00 90.06 92 TYR A N 1
ATOM 707 C CA . TYR A 1 92 ? -13.718 2.653 9.579 1.00 90.06 92 TYR A CA 1
ATOM 708 C C . TYR A 1 92 ? -12.922 3.852 9.061 1.00 90.06 92 TYR A C 1
ATOM 710 O O . TYR A 1 92 ? -11.947 3.693 8.329 1.00 90.06 92 TYR A O 1
ATOM 718 N N . LYS A 1 93 ? -13.332 5.065 9.450 1.00 89.44 93 LYS A N 1
ATOM 719 C CA . LYS A 1 93 ? -12.665 6.292 9.020 1.00 89.44 93 LYS A CA 1
ATOM 720 C C . LYS A 1 93 ? -11.242 6.328 9.565 1.00 89.44 93 LYS A C 1
ATOM 722 O O . LYS A 1 93 ? -10.311 6.610 8.814 1.00 89.44 93 LYS A O 1
ATOM 727 N N . LYS A 1 94 ? -11.063 6.011 10.848 1.00 90.69 94 LYS A N 1
ATOM 728 C CA . LYS A 1 94 ? -9.740 5.984 11.464 1.00 90.69 94 LYS A CA 1
ATOM 729 C C . LYS A 1 94 ? -8.867 4.864 10.911 1.00 90.69 94 LYS A C 1
ATOM 731 O O . LYS A 1 94 ? -7.697 5.117 10.621 1.00 90.69 94 LYS A O 1
ATOM 736 N N . VAL A 1 95 ? -9.435 3.671 10.718 1.00 92.94 95 VAL A N 1
ATOM 737 C CA . VAL A 1 95 ? -8.742 2.528 10.103 1.00 92.94 95 VAL A CA 1
ATOM 738 C C . VAL A 1 95 ? -8.162 2.928 8.753 1.00 92.94 95 VAL A C 1
ATOM 740 O O . VAL A 1 95 ? -6.959 2.801 8.536 1.00 92.94 95 VAL A O 1
ATOM 743 N N . PHE A 1 96 ? -8.994 3.457 7.860 1.00 91.88 96 PHE A N 1
ATOM 744 C CA . PHE A 1 96 ? -8.567 3.775 6.504 1.00 91.88 96 PHE A CA 1
ATOM 745 C C . PHE A 1 96 ? -7.609 4.980 6.446 1.00 91.88 96 PHE A C 1
ATOM 747 O O . PHE A 1 96 ? -6.632 4.945 5.696 1.00 91.88 96 PHE A O 1
ATOM 754 N N . GLU A 1 97 ? -7.784 5.993 7.305 1.00 90.00 97 GLU A N 1
ATOM 755 C CA . GLU A 1 97 ? -6.847 7.121 7.400 1.00 90.00 97 GLU A CA 1
ATOM 756 C C . GLU A 1 97 ? -5.442 6.680 7.836 1.00 90.00 97 GLU A C 1
ATOM 758 O O . GLU A 1 97 ? -4.436 7.208 7.353 1.00 90.00 97 GLU A O 1
ATOM 763 N N . VAL A 1 98 ? -5.356 5.743 8.785 1.00 92.25 98 VAL A N 1
ATOM 764 C CA . VAL A 1 98 ? -4.073 5.211 9.263 1.00 92.25 98 VAL A CA 1
ATOM 765 C C . VAL A 1 98 ? -3.480 4.240 8.242 1.00 92.25 98 VAL A C 1
ATOM 767 O O . VAL A 1 98 ? -2.282 4.311 7.968 1.00 92.25 98 VAL A O 1
ATOM 770 N N . TYR A 1 99 ? -4.312 3.403 7.619 1.00 93.62 99 TYR A N 1
ATOM 771 C CA . TYR A 1 99 ? -3.916 2.513 6.530 1.00 93.62 99 TYR A CA 1
ATOM 772 C C . TYR A 1 99 ? -3.243 3.283 5.386 1.00 93.62 99 TYR A C 1
ATOM 774 O O . TYR A 1 99 ? -2.119 2.948 5.006 1.00 93.62 99 TYR A O 1
ATOM 782 N N . ASP A 1 100 ? -3.868 4.359 4.895 1.00 90.75 100 ASP A N 1
ATOM 783 C CA . ASP A 1 100 ? -3.316 5.176 3.807 1.00 90.75 100 ASP A CA 1
ATOM 784 C C . ASP A 1 100 ? -1.954 5.773 4.189 1.00 90.75 100 ASP A C 1
ATOM 786 O O . ASP A 1 100 ? -1.004 5.727 3.401 1.00 90.75 100 ASP A O 1
ATOM 790 N N . LYS A 1 101 ? -1.818 6.271 5.426 1.00 90.62 101 LYS A N 1
ATOM 791 C CA . LYS A 1 101 ? -0.556 6.833 5.935 1.00 90.62 101 LYS A CA 1
ATOM 792 C C . LYS A 1 101 ? 0.576 5.809 5.988 1.00 90.62 101 LYS A C 1
ATOM 794 O O . LYS A 1 101 ? 1.721 6.179 5.734 1.00 90.62 101 LYS A O 1
ATOM 799 N N . ILE A 1 102 ? 0.267 4.554 6.304 1.00 92.12 102 ILE A N 1
ATOM 800 C CA . ILE A 1 102 ? 1.251 3.469 6.387 1.00 92.12 102 ILE A CA 1
ATOM 801 C C . ILE A 1 102 ? 1.601 2.946 4.986 1.00 92.12 102 ILE A C 1
ATOM 803 O O . ILE A 1 102 ? 2.773 2.827 4.627 1.00 92.12 102 ILE A O 1
ATOM 807 N N . ARG A 1 103 ? 0.593 2.645 4.159 1.00 92.56 103 ARG A N 1
ATOM 808 C CA . ARG A 1 103 ? 0.783 1.875 2.919 1.00 92.56 103 ARG A CA 1
ATOM 809 C C . ARG A 1 103 ? 1.131 2.713 1.699 1.00 92.56 103 ARG A C 1
ATOM 811 O O . ARG A 1 103 ? 1.849 2.227 0.819 1.00 92.56 103 ARG A O 1
ATOM 818 N N . VAL A 1 104 ? 0.680 3.967 1.607 1.00 89.94 104 VAL A N 1
ATOM 819 C CA . VAL A 1 104 ? 0.986 4.817 0.440 1.00 89.94 104 VAL A CA 1
ATOM 820 C C . VAL A 1 104 ? 2.500 5.030 0.268 1.00 89.94 104 VAL A C 1
ATOM 822 O O . VAL A 1 104 ? 2.987 4.823 -0.846 1.00 89.94 104 VAL A O 1
ATOM 825 N N . PRO A 1 105 ? 3.288 5.384 1.304 1.00 90.31 105 PRO A N 1
ATOM 826 C CA . PRO A 1 105 ? 4.735 5.547 1.152 1.00 90.31 105 PRO A CA 1
ATOM 827 C C . PRO A 1 105 ? 5.443 4.244 0.752 1.00 90.31 105 PRO A C 1
ATOM 829 O O . PRO A 1 105 ? 6.255 4.243 -0.178 1.00 90.31 105 PRO A O 1
ATOM 832 N N . ARG A 1 106 ? 5.086 3.127 1.400 1.00 89.56 106 ARG A N 1
ATOM 833 C CA . ARG A 1 106 ? 5.696 1.808 1.177 1.00 89.56 106 ARG A CA 1
ATOM 834 C C . ARG A 1 106 ? 5.472 1.299 -0.247 1.00 89.56 106 ARG A C 1
ATOM 836 O O . ARG A 1 106 ? 6.426 0.985 -0.961 1.00 89.56 106 ARG A O 1
ATOM 843 N N . THR A 1 107 ? 4.226 1.321 -0.709 1.00 88.69 107 THR A N 1
ATOM 844 C CA . THR A 1 107 ? 3.8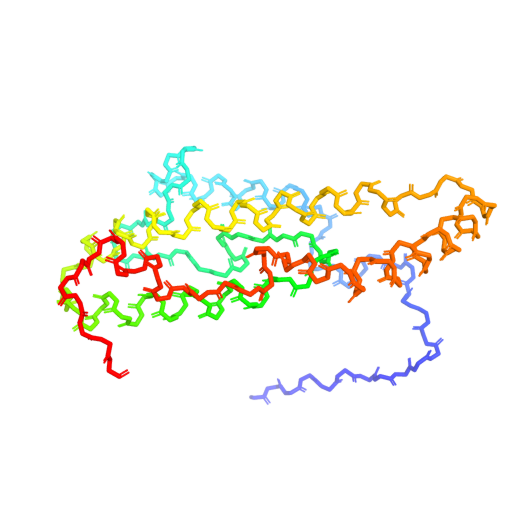63 0.861 -2.059 1.00 88.69 107 THR A CA 1
ATOM 845 C C . THR A 1 107 ? 4.490 1.731 -3.155 1.00 88.69 107 THR A C 1
ATOM 847 O O . THR A 1 107 ? 4.917 1.223 -4.197 1.00 88.69 107 THR A O 1
ATOM 850 N N . ARG A 1 108 ? 4.652 3.041 -2.914 1.00 87.25 108 ARG A N 1
ATOM 851 C CA . ARG A 1 108 ? 5.365 3.948 -3.832 1.00 87.25 108 ARG A CA 1
ATOM 852 C C . ARG A 1 108 ? 6.850 3.624 -3.935 1.00 87.25 108 ARG A C 1
ATOM 854 O O . ARG A 1 108 ? 7.381 3.659 -5.047 1.00 87.25 108 ARG A O 1
ATOM 861 N N . LEU A 1 109 ? 7.501 3.298 -2.820 1.00 87.75 109 LEU A N 1
ATOM 862 C CA . LEU A 1 109 ? 8.906 2.893 -2.794 1.00 87.75 109 LEU A CA 1
ATOM 863 C C . LEU A 1 109 ? 9.117 1.621 -3.627 1.00 87.75 109 LEU A C 1
ATOM 865 O O . LEU A 1 109 ? 9.944 1.620 -4.542 1.00 87.75 109 LEU A O 1
ATOM 869 N N . CYS A 1 110 ? 8.292 0.594 -3.407 1.00 86.00 110 CYS A N 1
ATOM 870 C CA . CYS A 1 110 ? 8.289 -0.643 -4.196 1.00 86.00 110 CYS A CA 1
ATOM 871 C C . CYS A 1 110 ? 8.078 -0.381 -5.691 1.00 86.00 110 CYS A C 1
ATOM 873 O O . CYS A 1 110 ? 8.813 -0.884 -6.544 1.00 86.00 110 CYS A O 1
ATOM 875 N N . SER A 1 111 ? 7.088 0.448 -6.023 1.00 86.69 111 SER A N 1
ATOM 876 C CA . SER A 1 111 ? 6.751 0.780 -7.407 1.00 86.69 111 SER A CA 1
ATOM 877 C C . SER A 1 111 ? 7.872 1.561 -8.108 1.00 86.69 111 SER A C 1
ATOM 879 O O . SER A 1 111 ? 8.194 1.314 -9.275 1.00 86.69 111 SER A O 1
ATOM 881 N N . ALA A 1 112 ? 8.531 2.477 -7.395 1.00 85.69 112 ALA A N 1
ATOM 882 C CA . ALA A 1 112 ? 9.683 3.214 -7.903 1.00 85.69 112 ALA A CA 1
ATOM 883 C C . ALA A 1 112 ? 10.900 2.302 -8.124 1.00 85.69 112 ALA A C 1
ATOM 885 O O . ALA A 1 112 ? 11.534 2.385 -9.181 1.00 85.69 112 ALA A O 1
ATOM 886 N N . ALA A 1 113 ? 11.193 1.403 -7.178 1.00 84.06 113 ALA A N 1
ATOM 887 C CA . ALA A 1 113 ? 12.252 0.405 -7.314 1.00 84.06 113 ALA A CA 1
ATOM 888 C C . ALA A 1 113 ? 12.015 -0.489 -8.541 1.00 84.06 113 ALA A C 1
ATOM 890 O O . ALA A 1 113 ? 12.906 -0.647 -9.379 1.00 84.06 113 ALA A O 1
ATOM 891 N N . ALA A 1 114 ? 10.780 -0.966 -8.725 1.00 83.75 114 ALA A N 1
ATOM 892 C CA . ALA A 1 114 ? 10.401 -1.780 -9.872 1.00 83.75 114 ALA A CA 1
ATOM 893 C C . ALA A 1 114 ? 10.581 -1.049 -11.210 1.00 83.75 114 ALA A C 1
ATOM 895 O O . ALA A 1 114 ? 11.184 -1.600 -12.134 1.00 83.75 114 ALA A O 1
ATOM 896 N N . ARG A 1 115 ? 10.147 0.215 -11.319 1.00 82.81 115 ARG A N 1
ATOM 897 C CA . ARG A 1 115 ? 10.372 1.030 -12.529 1.00 82.81 115 ARG A CA 1
ATOM 898 C C . ARG A 1 115 ? 11.855 1.272 -12.809 1.00 82.81 115 ARG A C 1
ATOM 900 O O . ARG A 1 115 ? 12.271 1.231 -13.967 1.00 82.81 115 ARG A O 1
ATOM 907 N N . LYS A 1 116 ? 12.665 1.499 -11.771 1.00 82.94 116 LYS A N 1
ATOM 908 C CA . LYS A 1 116 ? 14.117 1.686 -11.906 1.00 82.94 116 LYS A CA 1
ATOM 909 C C . LYS A 1 116 ? 14.790 0.420 -12.439 1.00 82.94 116 LYS A C 1
ATOM 911 O O . LYS A 1 116 ? 15.632 0.505 -13.332 1.00 82.94 116 LYS A O 1
ATOM 916 N N . THR A 1 117 ? 14.392 -0.749 -11.943 1.00 79.25 117 THR A N 1
ATOM 917 C CA . THR A 1 117 ? 14.871 -2.044 -12.445 1.00 79.25 117 THR A CA 1
ATOM 918 C C . THR A 1 117 ? 14.411 -2.292 -13.880 1.00 79.25 117 THR A C 1
ATOM 920 O O . THR A 1 117 ? 15.232 -2.647 -14.724 1.00 79.25 117 THR A O 1
ATOM 923 N N . ALA A 1 118 ? 13.151 -1.988 -14.202 1.00 80.31 118 ALA A N 1
ATOM 924 C CA . ALA A 1 118 ? 12.620 -2.075 -15.563 1.00 80.31 118 ALA A CA 1
ATOM 925 C C . ALA A 1 118 ? 13.440 -1.250 -16.566 1.00 80.31 118 ALA A C 1
ATOM 927 O O . ALA A 1 118 ? 13.792 -1.736 -17.639 1.00 80.31 118 ALA A O 1
ATOM 928 N N . ALA A 1 119 ? 13.774 -0.006 -16.210 1.00 79.50 119 ALA A N 1
ATOM 929 C CA . ALA A 1 119 ? 14.573 0.877 -17.054 1.00 79.50 119 ALA A CA 1
ATOM 930 C C . ALA A 1 119 ? 15.990 0.329 -17.293 1.00 79.50 119 ALA A C 1
ATOM 932 O O . ALA A 1 119 ? 16.488 0.410 -18.411 1.00 79.50 119 ALA A O 1
ATOM 933 N N . ARG A 1 120 ? 16.614 -0.280 -16.274 1.00 71.81 120 ARG A N 1
ATOM 934 C CA . ARG A 1 120 ? 17.948 -0.904 -16.377 1.00 71.81 120 ARG A CA 1
ATOM 935 C C . ARG A 1 120 ? 17.961 -2.167 -17.239 1.00 71.81 120 ARG A C 1
ATOM 937 O O . ARG A 1 120 ? 18.986 -2.486 -17.827 1.00 71.81 120 ARG A O 1
ATOM 944 N N . MET A 1 121 ? 16.844 -2.890 -17.302 1.00 67.25 121 MET A N 1
ATOM 945 C CA . MET A 1 121 ? 16.729 -4.128 -18.081 1.00 67.25 121 MET A CA 1
ATOM 946 C C . MET A 1 121 ? 16.438 -3.893 -19.570 1.00 67.25 121 MET A C 1
ATOM 948 O O . MET A 1 121 ? 16.480 -4.843 -20.353 1.00 67.25 121 MET A O 1
ATOM 952 N N . LYS A 1 122 ? 16.179 -2.648 -19.992 1.00 65.31 122 LYS A N 1
ATOM 953 C CA . LYS A 1 122 ? 16.075 -2.299 -21.413 1.00 65.31 122 LYS A CA 1
ATOM 954 C C . LYS A 1 122 ? 17.474 -2.275 -22.032 1.00 65.31 122 LYS A C 1
ATOM 956 O O . LYS A 1 122 ? 18.233 -1.338 -21.816 1.00 65.31 122 LYS A O 1
ATOM 961 N N . ALA A 1 123 ? 17.805 -3.302 -22.808 1.00 60.03 123 ALA A N 1
ATOM 962 C CA . ALA A 1 123 ? 19.033 -3.358 -23.593 1.00 60.03 123 ALA A CA 1
ATOM 963 C C . ALA A 1 123 ? 18.721 -3.137 -25.076 1.00 60.03 123 ALA A C 1
ATOM 965 O O . ALA A 1 123 ? 17.839 -3.786 -25.638 1.00 60.03 123 ALA A O 1
ATOM 966 N N . SER A 1 124 ? 19.465 -2.232 -25.704 1.00 61.25 124 SER A N 1
ATOM 967 C CA . SER A 1 124 ? 19.249 -1.815 -27.093 1.00 61.25 124 SER A CA 1
ATOM 968 C C . SER A 1 124 ? 19.880 -2.774 -28.110 1.00 61.25 124 SER A C 1
ATOM 970 O O . SER A 1 124 ? 19.535 -2.730 -29.289 1.00 61.25 124 SER A O 1
ATOM 972 N N . SER A 1 125 ? 20.802 -3.650 -27.680 1.00 70.69 125 SER A N 1
ATOM 973 C CA . SER A 1 125 ? 21.504 -4.591 -28.560 1.00 70.69 125 SER A CA 1
ATOM 974 C C . SER A 1 125 ? 21.796 -5.956 -27.910 1.00 70.69 125 SER A C 1
ATOM 976 O O . SER A 1 125 ? 21.865 -6.109 -26.688 1.00 70.69 125 SER A O 1
ATOM 978 N N . LYS A 1 126 ? 22.018 -6.985 -28.747 1.00 65.88 126 LYS A N 1
ATOM 979 C CA . LYS A 1 126 ? 22.383 -8.349 -28.305 1.00 65.88 126 LYS A CA 1
ATOM 980 C C . LYS A 1 126 ? 23.737 -8.408 -27.580 1.00 65.88 126 LYS A C 1
ATOM 982 O O . LYS A 1 126 ? 23.944 -9.310 -26.768 1.00 65.88 126 LYS A O 1
ATOM 987 N N . MET A 1 127 ? 24.649 -7.478 -27.871 1.00 66.25 127 MET A N 1
ATOM 988 C CA . MET A 1 127 ? 25.948 -7.386 -27.197 1.00 66.25 127 MET A CA 1
ATOM 989 C C . MET A 1 127 ? 25.784 -6.809 -25.785 1.00 66.25 127 MET A C 1
ATOM 991 O O . MET A 1 127 ? 26.320 -7.373 -24.831 1.00 66.25 127 MET A O 1
ATOM 995 N N . ASP A 1 128 ? 24.944 -5.782 -25.635 1.00 67.44 128 ASP A N 1
ATOM 996 C CA . ASP A 1 128 ? 24.633 -5.171 -24.336 1.00 67.44 128 ASP A CA 1
ATOM 997 C C . ASP A 1 128 ? 23.950 -6.161 -23.391 1.00 67.44 128 ASP A C 1
ATOM 999 O O . ASP A 1 128 ? 24.237 -6.178 -22.199 1.00 67.44 128 ASP A O 1
ATOM 1003 N N . LEU A 1 129 ? 23.109 -7.062 -23.912 1.00 71.38 129 LEU A N 1
ATOM 1004 C CA . LEU A 1 129 ? 22.522 -8.148 -23.118 1.00 71.38 129 LEU A CA 1
ATOM 1005 C C . LEU A 1 129 ? 23.572 -9.140 -22.602 1.00 71.38 129 LEU A C 1
ATOM 1007 O O . LEU A 1 129 ? 23.440 -9.651 -21.490 1.00 71.38 129 LEU A O 1
ATOM 1011 N N . ARG A 1 130 ? 24.611 -9.438 -23.392 1.00 70.81 130 ARG A N 1
ATOM 1012 C CA . ARG A 1 130 ? 25.687 -10.362 -22.996 1.00 70.81 130 ARG A CA 1
ATOM 1013 C C . ARG A 1 130 ? 26.595 -9.740 -21.942 1.00 70.81 130 ARG A C 1
ATOM 1015 O O 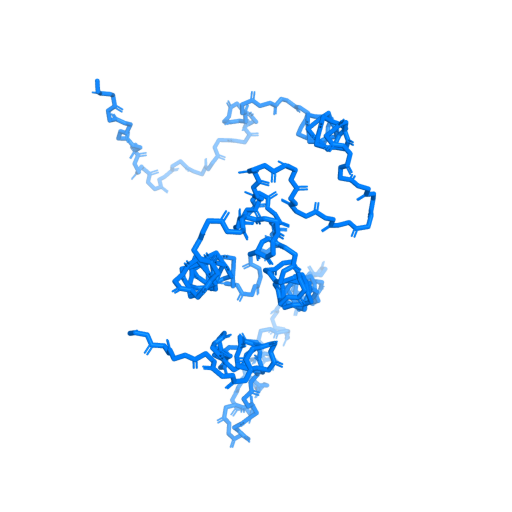. ARG A 1 130 ? 26.853 -10.380 -20.924 1.00 70.81 130 ARG A O 1
ATOM 1022 N N . ILE A 1 131 ? 27.016 -8.495 -22.164 1.00 75.12 131 ILE A N 1
ATOM 1023 C CA . ILE A 1 131 ? 27.835 -7.733 -21.215 1.00 75.12 131 ILE A CA 1
ATOM 1024 C C . ILE A 1 131 ? 27.030 -7.460 -19.941 1.00 75.12 131 ILE A C 1
ATOM 1026 O O . ILE A 1 131 ? 27.502 -7.746 -18.845 1.00 75.12 131 ILE A O 1
ATOM 1030 N N . GLY A 1 132 ? 25.777 -7.025 -20.071 1.00 69.44 132 GLY A N 1
ATOM 1031 C CA . GLY A 1 132 ? 24.866 -6.804 -18.952 1.00 69.44 132 GLY A CA 1
ATOM 1032 C C . GLY A 1 132 ? 24.610 -8.070 -18.135 1.00 69.44 132 GLY A C 1
ATOM 1033 O O . GLY A 1 132 ? 24.657 -8.021 -16.911 1.00 69.44 132 GLY A O 1
ATOM 1034 N N . ARG A 1 133 ? 24.423 -9.234 -18.777 1.00 73.75 133 ARG A N 1
ATOM 1035 C CA . ARG A 1 133 ? 24.260 -10.520 -18.074 1.00 73.75 133 ARG A CA 1
ATOM 1036 C C . ARG A 1 133 ? 25.522 -10.927 -17.309 1.00 73.75 133 ARG A C 1
ATOM 1038 O O . ARG A 1 133 ? 25.407 -11.454 -16.205 1.00 73.75 133 ARG A O 1
ATOM 1045 N N . PHE A 1 134 ? 26.705 -10.698 -17.874 1.00 80.12 134 PHE A N 1
ATOM 1046 C CA . PHE A 1 134 ? 27.971 -10.953 -17.183 1.00 80.12 134 PHE A CA 1
ATOM 1047 C C . PHE A 1 134 ? 28.161 -10.006 -15.989 1.00 80.12 134 PHE A C 1
ATOM 1049 O O . PHE A 1 134 ? 28.417 -10.465 -14.878 1.00 80.12 134 PHE A O 1
ATOM 1056 N N . MET A 1 135 ? 27.937 -8.706 -16.193 1.00 75.25 135 MET A N 1
ATOM 1057 C CA . MET A 1 135 ? 28.038 -7.690 -15.143 1.00 75.25 135 MET A CA 1
ATOM 1058 C C . MET A 1 135 ? 27.030 -7.921 -14.018 1.00 75.25 135 MET A C 1
ATOM 1060 O O . MET A 1 135 ? 27.395 -7.828 -12.853 1.00 75.25 135 MET A O 1
ATOM 1064 N N . MET A 1 136 ? 25.792 -8.305 -14.338 1.00 69.44 136 MET A N 1
ATOM 1065 C CA . MET A 1 136 ? 24.792 -8.667 -13.332 1.00 69.44 136 MET A CA 1
ATOM 1066 C C . MET A 1 136 ? 25.224 -9.878 -12.508 1.00 69.44 136 MET A C 1
ATOM 1068 O O . MET A 1 136 ? 25.057 -9.854 -11.297 1.00 69.44 136 MET A O 1
ATOM 1072 N N . LYS A 1 137 ? 25.832 -10.908 -13.115 1.00 72.19 137 LYS A N 1
ATOM 1073 C CA . LYS A 1 137 ? 26.384 -12.046 -12.357 1.00 72.19 137 LYS A CA 1
ATOM 1074 C C . LYS A 1 137 ? 27.504 -11.623 -11.407 1.00 72.19 137 LYS A C 1
ATOM 1076 O O . LYS A 1 137 ? 27.553 -12.105 -10.281 1.00 72.19 137 LYS A O 1
ATOM 1081 N N . LEU A 1 138 ? 28.383 -10.724 -11.848 1.00 76.25 138 LEU A N 1
ATOM 1082 C CA . LEU A 1 138 ? 29.465 -10.203 -11.015 1.00 76.25 138 LEU A CA 1
ATOM 1083 C C . LEU A 1 138 ? 28.912 -9.381 -9.839 1.00 76.25 138 LEU A C 1
ATOM 1085 O O . LEU A 1 138 ? 29.286 -9.608 -8.694 1.00 76.25 138 LEU A O 1
ATOM 1089 N N . VAL A 1 139 ? 27.981 -8.468 -10.124 1.00 71.25 139 VAL A N 1
ATOM 1090 C CA . VAL A 1 139 ? 27.336 -7.605 -9.127 1.00 71.25 139 VAL A CA 1
ATOM 1091 C C . VAL A 1 139 ? 26.525 -8.424 -8.126 1.00 71.25 139 VAL A C 1
ATOM 1093 O O . VAL A 1 139 ? 26.646 -8.171 -6.934 1.00 71.25 139 VAL A O 1
ATOM 1096 N N . PHE A 1 140 ? 25.764 -9.430 -8.569 1.00 62.97 140 PHE A N 1
ATOM 1097 C CA . PHE A 1 140 ? 25.027 -10.319 -7.665 1.00 62.97 140 PHE A CA 1
ATOM 1098 C C . PHE A 1 140 ? 25.959 -11.108 -6.743 1.00 62.97 140 PHE A C 1
ATOM 1100 O O . PHE A 1 140 ? 25.686 -11.167 -5.550 1.00 62.97 140 PHE A O 1
ATOM 1107 N N . ASN A 1 141 ? 27.071 -11.643 -7.260 1.00 69.00 141 ASN A N 1
ATOM 1108 C CA . ASN A 1 141 ? 28.057 -12.353 -6.438 1.00 69.00 141 ASN A CA 1
ATOM 1109 C C . ASN A 1 141 ? 28.735 -11.442 -5.406 1.00 69.00 141 ASN A C 1
ATOM 1111 O O . ASN A 1 141 ? 29.086 -11.902 -4.326 1.00 69.00 141 ASN A O 1
ATOM 1115 N N . ILE A 1 142 ? 28.944 -10.165 -5.735 1.00 67.94 142 ILE A N 1
ATOM 1116 C CA . ILE A 1 142 ? 29.554 -9.190 -4.826 1.00 67.94 142 ILE A CA 1
ATOM 1117 C C . ILE A 1 142 ? 28.532 -8.706 -3.790 1.00 67.94 142 ILE A C 1
ATOM 1119 O O . ILE A 1 142 ? 28.821 -8.731 -2.601 1.00 67.94 142 ILE A O 1
ATOM 1123 N N . LEU A 1 143 ? 27.323 -8.321 -4.204 1.00 60.97 143 LEU A N 1
ATOM 1124 C CA . LEU A 1 143 ? 26.266 -7.877 -3.288 1.00 60.97 143 LEU A CA 1
ATOM 1125 C C . LEU A 1 143 ? 25.847 -8.982 -2.313 1.00 60.97 143 LEU A C 1
ATOM 1127 O O . LEU A 1 143 ? 25.661 -8.688 -1.134 1.00 60.97 143 LEU A O 1
ATOM 1131 N N . SER A 1 144 ? 25.788 -10.246 -2.758 1.00 60.88 144 SER A N 1
ATOM 1132 C CA . SER A 1 144 ? 25.540 -11.382 -1.858 1.00 60.88 144 SER A CA 1
ATOM 1133 C C . SER A 1 144 ? 26.654 -11.578 -0.829 1.00 60.88 144 SER A C 1
ATOM 1135 O O . SER A 1 144 ? 26.411 -12.126 0.237 1.00 60.88 144 SER A O 1
ATOM 1137 N N . LEU A 1 145 ? 27.878 -11.146 -1.147 1.00 60.75 145 LEU A N 1
ATOM 1138 C CA . LEU A 1 145 ? 29.042 -11.229 -0.263 1.00 60.75 145 LEU A CA 1
ATOM 1139 C C . LEU A 1 145 ? 29.087 -10.084 0.756 1.00 60.75 145 LEU A C 1
ATOM 1141 O O . LEU A 1 145 ? 29.623 -10.263 1.844 1.00 60.75 145 LEU A O 1
ATOM 1145 N N . ILE A 1 146 ? 28.536 -8.918 0.406 1.00 61.94 146 ILE A N 1
ATOM 1146 C CA . ILE A 1 146 ? 28.531 -7.722 1.262 1.00 61.94 146 ILE A CA 1
ATOM 1147 C C . ILE A 1 146 ? 27.299 -7.701 2.188 1.00 61.94 146 ILE A C 1
ATOM 1149 O O . ILE A 1 146 ? 27.248 -6.891 3.106 1.00 61.94 146 ILE A O 1
ATOM 1153 N N . GLY A 1 147 ? 26.318 -8.591 1.984 1.00 57.69 147 GLY A N 1
ATOM 1154 C CA . GLY A 1 147 ? 25.113 -8.638 2.820 1.00 57.69 147 GLY A CA 1
ATOM 1155 C C . GLY A 1 147 ? 24.334 -7.323 2.777 1.00 57.69 147 GLY A C 1
ATOM 1156 O O . GLY A 1 147 ? 23.800 -6.883 3.788 1.00 57.69 147 GLY A O 1
ATOM 1157 N N . ALA A 1 148 ? 24.339 -6.643 1.625 1.00 55.88 148 ALA A N 1
ATOM 1158 C CA . ALA A 1 148 ? 23.532 -5.450 1.427 1.00 55.88 148 ALA A CA 1
ATOM 1159 C C . ALA A 1 148 ? 22.059 -5.876 1.376 1.00 55.88 148 ALA A C 1
ATOM 1161 O O . ALA A 1 148 ? 21.532 -6.181 0.305 1.00 55.88 148 ALA A O 1
ATOM 1162 N N . ASP A 1 149 ? 21.435 -5.956 2.547 1.00 53.34 149 ASP A N 1
ATOM 1163 C CA . ASP A 1 149 ? 20.025 -6.276 2.696 1.00 53.34 149 ASP A CA 1
ATOM 1164 C C . ASP A 1 149 ? 19.208 -5.157 2.050 1.00 53.34 149 ASP A C 1
ATOM 1166 O O . ASP A 1 149 ? 19.223 -4.000 2.472 1.00 53.34 149 ASP A O 1
ATOM 1170 N N . ASP A 1 150 ? 18.550 -5.489 0.945 1.00 6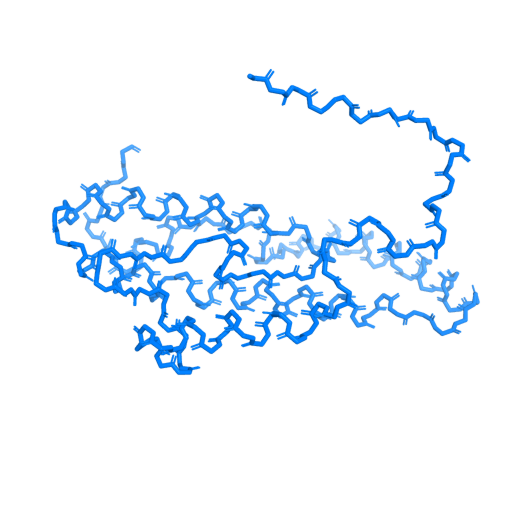2.25 150 ASP A N 1
ATOM 1171 C CA . ASP A 1 150 ? 17.729 -4.541 0.211 1.00 62.25 150 ASP A CA 1
ATOM 1172 C C . ASP A 1 150 ? 16.444 -4.332 1.032 1.00 62.25 150 ASP A C 1
ATOM 1174 O O . ASP A 1 150 ? 15.657 -5.265 1.218 1.00 62.25 150 ASP A O 1
ATOM 1178 N N . GLU A 1 151 ? 16.248 -3.116 1.550 1.00 65.88 151 GLU A N 1
ATOM 1179 C CA . GLU A 1 151 ? 15.132 -2.698 2.426 1.00 65.88 151 GLU A CA 1
ATOM 1180 C C . GLU A 1 151 ? 13.755 -3.092 1.860 1.00 65.88 151 GLU A C 1
ATOM 1182 O O . GLU A 1 151 ? 12.776 -3.253 2.581 1.00 65.88 151 GLU A O 1
ATOM 1187 N N . VAL A 1 152 ? 13.666 -3.294 0.544 1.00 67.56 152 VAL A N 1
ATOM 1188 C CA . VAL A 1 152 ? 12.439 -3.729 -0.117 1.00 67.56 152 VAL A CA 1
ATOM 1189 C C . VAL A 1 152 ? 12.092 -5.199 0.157 1.00 67.56 152 VAL A C 1
ATOM 1191 O O . VAL A 1 152 ? 10.904 -5.523 0.160 1.00 67.56 152 VAL A O 1
ATOM 1194 N N . TYR A 1 153 ? 13.084 -6.073 0.362 1.00 69.19 153 TYR A N 1
ATOM 1195 C CA . TYR A 1 153 ? 12.899 -7.522 0.524 1.00 69.19 153 TYR A CA 1
ATOM 1196 C C . TYR A 1 153 ? 12.695 -7.960 1.976 1.00 69.19 153 TYR A C 1
ATOM 1198 O O . TYR A 1 153 ? 11.886 -8.854 2.212 1.00 69.19 153 TYR A O 1
ATOM 1206 N N . PHE A 1 154 ? 13.395 -7.346 2.930 1.00 74.75 154 PHE A N 1
ATOM 1207 C CA . PHE A 1 154 ? 13.348 -7.726 4.349 1.00 74.75 154 PHE A CA 1
ATOM 1208 C C . PHE A 1 154 ? 12.583 -6.698 5.188 1.00 74.75 154 PHE A C 1
ATOM 1210 O O . PHE A 1 154 ? 13.070 -6.211 6.204 1.00 74.75 154 PHE A O 1
ATOM 1217 N N . HIS A 1 155 ? 11.384 -6.341 4.730 1.00 83.50 155 HIS A N 1
ATOM 1218 C CA . HIS A 1 155 ? 10.499 -5.400 5.413 1.00 83.50 155 HIS A CA 1
ATOM 1219 C C . HIS A 1 155 ? 9.425 -6.149 6.206 1.00 83.50 155 HIS A C 1
ATOM 1221 O O . HIS A 1 155 ? 8.747 -7.016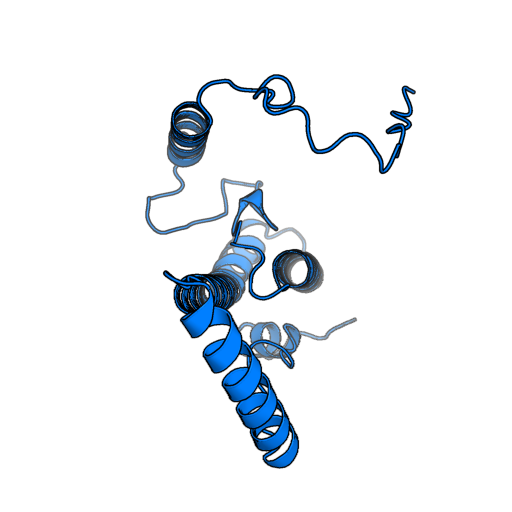 5.655 1.00 83.50 155 HIS A O 1
ATOM 1227 N N . ASP A 1 156 ? 9.257 -5.799 7.482 1.00 88.31 156 ASP A N 1
ATOM 1228 C CA . ASP A 1 156 ? 8.109 -6.217 8.288 1.00 88.31 156 ASP A CA 1
ATOM 1229 C C . ASP A 1 156 ? 7.111 -5.057 8.385 1.00 88.31 156 ASP A C 1
ATOM 1231 O O . ASP A 1 156 ? 7.402 -3.992 8.933 1.00 88.31 156 ASP A O 1
ATOM 1235 N N . TYR A 1 157 ? 5.900 -5.271 7.873 1.00 89.81 157 TYR A N 1
ATOM 1236 C CA . TYR A 1 157 ? 4.839 -4.269 7.914 1.00 89.81 157 TYR A CA 1
ATOM 1237 C C . TYR A 1 157 ? 4.427 -3.909 9.350 1.00 89.81 157 TYR A C 1
ATOM 1239 O O . TYR A 1 157 ? 3.920 -2.810 9.584 1.00 89.81 157 TYR A O 1
ATOM 1247 N N . ARG A 1 158 ? 4.634 -4.807 10.323 1.00 90.69 158 ARG A N 1
ATOM 1248 C CA . ARG A 1 158 ? 4.266 -4.564 11.723 1.00 90.69 158 ARG A CA 1
ATOM 1249 C C . ARG A 1 158 ? 5.093 -3.459 12.356 1.00 90.69 158 ARG A C 1
ATOM 1251 O O . ARG A 1 158 ? 4.590 -2.777 13.247 1.00 90.69 158 ARG A O 1
ATOM 1258 N N . ASP A 1 159 ? 6.320 -3.239 11.894 1.00 91.50 159 ASP A N 1
ATOM 1259 C CA . ASP A 1 159 ? 7.144 -2.136 12.385 1.00 91.50 159 ASP A CA 1
ATOM 1260 C C . ASP A 1 159 ? 6.559 -0.781 11.968 1.00 91.50 159 ASP A C 1
ATOM 1262 O O . ASP A 1 159 ? 6.511 0.151 12.777 1.00 91.50 159 ASP A O 1
ATOM 1266 N N . ASP A 1 160 ? 5.998 -0.688 10.758 1.00 90.75 160 ASP A N 1
ATOM 1267 C CA . ASP A 1 160 ? 5.278 0.510 10.318 1.00 90.75 160 ASP A CA 1
ATOM 1268 C C . ASP A 1 160 ? 3.990 0.723 11.125 1.00 90.75 160 ASP A C 1
ATOM 1270 O O . ASP A 1 160 ? 3.664 1.854 11.499 1.00 90.75 160 ASP A O 1
ATOM 1274 N N . VAL A 1 161 ? 3.271 -0.362 11.435 1.00 91.62 161 VAL A N 1
ATOM 1275 C CA . VAL A 1 161 ? 2.056 -0.307 12.261 1.00 91.62 161 VAL A CA 1
ATOM 1276 C C . VAL A 1 161 ? 2.386 0.141 13.686 1.00 91.62 161 VAL A C 1
ATOM 1278 O O . VAL A 1 161 ? 1.733 1.055 14.182 1.00 91.62 161 VAL A O 1
ATOM 1281 N N . LYS A 1 162 ? 3.436 -0.400 14.320 1.00 92.31 162 LYS A N 1
ATOM 1282 C CA . LYS A 1 162 ? 3.913 0.053 15.645 1.00 92.31 162 LYS A CA 1
ATOM 1283 C C . LYS A 1 162 ? 4.327 1.515 15.634 1.00 92.31 162 LYS A C 1
ATOM 1285 O O . LYS A 1 162 ? 4.063 2.246 16.581 1.00 92.31 162 LYS A O 1
ATOM 1290 N N . LYS A 1 163 ? 4.978 1.966 14.562 1.00 91.44 163 LYS A N 1
ATOM 1291 C CA . LYS A 1 163 ? 5.376 3.369 14.428 1.00 91.44 163 LYS A CA 1
ATOM 1292 C C . LYS A 1 163 ? 4.164 4.301 14.366 1.00 91.44 163 LYS A C 1
ATOM 1294 O O . LYS A 1 163 ? 4.232 5.416 14.880 1.00 91.44 163 LYS A O 1
ATOM 1299 N N . ALA A 1 164 ? 3.073 3.862 13.742 1.00 90.38 164 ALA A N 1
ATOM 1300 C CA . ALA A 1 164 ? 1.825 4.616 13.680 1.00 90.38 164 ALA A CA 1
ATOM 1301 C C . ALA A 1 164 ? 0.983 4.498 14.965 1.00 90.38 164 ALA A C 1
ATOM 1303 O O . ALA A 1 164 ? 0.316 5.462 15.342 1.00 90.38 164 ALA A O 1
ATOM 1304 N N . ILE A 1 165 ? 1.009 3.335 15.621 1.00 91.56 165 ILE A N 1
ATOM 1305 C CA . ILE A 1 165 ? 0.236 3.004 16.824 1.00 91.56 165 ILE A CA 1
ATOM 1306 C C . ILE A 1 165 ? 1.160 2.264 17.807 1.00 91.56 165 ILE A C 1
ATOM 1308 O O . ILE A 1 165 ? 1.211 1.034 17.797 1.00 91.56 165 ILE A O 1
ATOM 1312 N N . PRO A 1 166 ? 1.898 2.989 18.667 1.00 88.25 166 PRO A N 1
ATOM 1313 C CA . PRO A 1 166 ? 2.889 2.378 19.559 1.00 88.25 166 PRO A CA 1
ATOM 1314 C C . PRO A 1 166 ? 2.308 1.364 20.549 1.00 88.25 166 PRO A C 1
ATOM 1316 O O . PRO A 1 166 ? 2.986 0.408 20.914 1.00 88.25 166 PRO A O 1
ATOM 1319 N N . ASP A 1 167 ? 1.047 1.550 20.944 1.00 89.81 167 ASP A N 1
ATOM 1320 C CA . ASP A 1 167 ? 0.380 0.737 21.966 1.00 89.81 167 ASP A CA 1
ATOM 1321 C C . ASP A 1 167 ? -0.331 -0.505 21.395 1.00 89.81 167 ASP A C 1
ATOM 1323 O O . ASP A 1 167 ? -0.987 -1.242 22.136 1.00 89.81 167 ASP A O 1
ATOM 1327 N N . ILE A 1 168 ? -0.239 -0.748 20.082 1.00 88.69 168 ILE A N 1
ATOM 1328 C CA . ILE A 1 168 ? -0.929 -1.871 19.441 1.00 88.69 168 ILE A CA 1
ATOM 1329 C C . ILE A 1 168 ? -0.352 -3.218 19.898 1.00 88.69 168 ILE A C 1
ATOM 1331 O O . ILE A 1 168 ? 0.861 -3.429 19.937 1.00 88.69 168 ILE A O 1
ATOM 1335 N N . GLN A 1 169 ? -1.242 -4.156 20.220 1.00 84.81 169 GLN A N 1
ATOM 1336 C CA . GLN A 1 169 ? -0.892 -5.541 20.521 1.00 84.81 169 GLN A CA 1
ATOM 1337 C C . GLN A 1 169 ? -1.269 -6.407 19.321 1.00 84.81 169 GLN A C 1
ATOM 1339 O O . GLN A 1 169 ? -2.450 -6.543 18.996 1.00 84.81 169 GLN A O 1
ATOM 1344 N N . PHE A 1 170 ? -0.267 -6.979 18.656 1.00 84.19 170 PHE A N 1
ATOM 1345 C CA . PHE A 1 170 ? -0.489 -7.924 17.563 1.00 84.19 170 PHE A CA 1
ATOM 1346 C C . PHE A 1 170 ? -1.019 -9.239 18.134 1.00 84.19 170 PHE A C 1
ATOM 1348 O O . PHE A 1 170 ? -0.506 -9.722 19.145 1.00 84.19 170 PHE A O 1
ATOM 1355 N N . LYS A 1 171 ? -2.052 -9.787 17.497 1.00 65.38 171 LYS A N 1
ATOM 1356 C CA . LYS A 1 171 ? -2.623 -11.092 17.846 1.00 65.38 171 LYS A CA 1
ATOM 1357 C C . LYS A 1 171 ? -1.928 -12.222 17.096 1.00 65.38 171 LYS A C 1
ATOM 1359 O O . LYS A 1 171 ? -1.454 -11.980 15.962 1.00 65.38 171 LYS A O 1
#

InterPro domains:
  IPR002938 FAD-binding domain [PF01494] (41-82)
  IPR036188 FAD/NAD(P)-binding domain superfamily [G3DSA:3.50.50.60] (11-123)
  IPR036188 FAD/NAD(P)-binding domain superfamily [SSF51905] (49-141)
  IPR050493 FAD-dependent Monooxygenases in Biosynthesis and Metabolism [PTHR13789] (39-122)

Sequence (171 aa):
MAFFVADLNPAKLFDAGDDWRPYTDLPKESAKLAELVASWGTNADYSRQFGRVVLVGDSAHGTVPFYGQGLNQAIEDAGVLSDLFGYFEDDYKKVFEVYDKIRVPRTRLCSAAARKTAARMKASSKMDLRIGRFMMKLVFNILSLIGADDEVYFHDYRDDVKKAIPDIQFK

Organism: NCBI:txid329046

Secondary structure (DSSP, 8-state):
---------TT----SSSTT-S-S-HHHHHHHHHHHHHHTT--TTT--EETTEE--THHHH---TTSS-HHHHHHHHHHHHHHHHHHHTT-HHHHHHHHHHHHHHHHHHHHHHHHHHHHHH--SSHHHHHHHHHHHHHHHHHHHHHT---TTTS--HHHHHHHH-TT----

Radius of gyration: 20.64 Å; chains: 1; bounding box: 49×40×54 Å